Protein AF-A0A1S3V475-F1 (afdb_monomer_lite)

Structure (mmCIF, N/CA/C/O backbone):
data_AF-A0A1S3V475-F1
#
_entry.id   AF-A0A1S3V475-F1
#
loop_
_atom_site.group_PDB
_atom_site.id
_atom_site.type_symbol
_atom_site.label_atom_id
_atom_site.label_alt_id
_atom_site.label_comp_id
_atom_site.label_asym_id
_atom_site.label_entity_id
_atom_site.label_seq_id
_atom_site.pdbx_PDB_ins_code
_atom_site.Cartn_x
_atom_site.Cartn_y
_atom_site.Cartn_z
_atom_site.occupancy
_atom_site.B_iso_or_equiv
_atom_site.auth_seq_id
_atom_site.auth_comp_id
_atom_site.auth_asym_id
_atom_site.auth_atom_id
_atom_site.pdbx_PDB_model_num
ATOM 1 N N . MET A 1 1 ? -16.020 10.453 47.487 1.00 39.28 1 MET A N 1
ATOM 2 C CA . MET A 1 1 ? -17.370 10.215 46.931 1.00 39.28 1 MET A CA 1
ATOM 3 C C . MET A 1 1 ? -17.763 11.429 46.091 1.00 39.28 1 MET A C 1
ATOM 5 O O . MET A 1 1 ? -18.351 12.357 46.623 1.00 39.28 1 MET A O 1
ATOM 9 N N . ALA A 1 2 ? -17.352 11.484 44.820 1.00 39.91 2 ALA A N 1
ATOM 10 C CA . ALA A 1 2 ? -17.693 12.579 43.905 1.00 39.91 2 ALA A CA 1
ATOM 11 C C . ALA A 1 2 ? -18.747 12.071 42.911 1.00 39.91 2 ALA A C 1
ATOM 13 O O . ALA A 1 2 ? -18.540 11.057 42.245 1.00 39.91 2 ALA A O 1
ATOM 14 N N . GLY A 1 3 ? -19.910 12.722 42.911 1.00 39.78 3 GLY A N 1
ATOM 15 C CA . GLY A 1 3 ? -21.128 12.253 42.261 1.00 39.78 3 GLY A CA 1
ATOM 16 C C . GLY A 1 3 ? -21.031 12.167 40.738 1.00 39.78 3 GLY A C 1
ATOM 17 O O . GLY A 1 3 ? -20.650 13.122 40.064 1.00 39.78 3 GLY A O 1
ATOM 18 N N . LYS A 1 4 ? -21.465 11.022 40.202 1.00 43.44 4 LYS A N 1
ATOM 19 C CA . LYS A 1 4 ? -21.924 10.874 38.817 1.00 43.44 4 LYS A CA 1
ATOM 20 C C . LYS A 1 4 ? -23.085 11.849 38.586 1.00 43.44 4 LYS A C 1
ATOM 22 O O . LYS A 1 4 ? -24.165 11.637 39.129 1.00 43.44 4 LYS A O 1
ATOM 27 N N . LYS A 1 5 ? -22.895 12.878 37.759 1.00 39.03 5 LYS A N 1
ATOM 28 C CA . LYS A 1 5 ? -24.015 13.547 37.084 1.00 39.03 5 LYS A CA 1
ATOM 29 C C . LYS A 1 5 ? -24.276 12.799 35.780 1.00 39.03 5 LYS A C 1
ATOM 31 O O . LYS A 1 5 ? -23.482 12.886 34.848 1.00 39.03 5 LYS A O 1
ATOM 36 N N . ALA A 1 6 ? -25.352 12.019 35.757 1.00 43.69 6 ALA A N 1
ATOM 37 C CA . ALA A 1 6 ? -25.946 11.533 34.524 1.00 43.69 6 ALA A CA 1
ATOM 38 C C . ALA A 1 6 ? -26.507 12.754 33.786 1.00 43.69 6 ALA A C 1
ATOM 40 O O . ALA A 1 6 ? -27.323 13.493 34.333 1.00 43.69 6 ALA A O 1
ATOM 41 N N . SER A 1 7 ? -26.001 13.026 32.587 1.00 38.75 7 SER A N 1
ATOM 42 C CA . SER A 1 7 ? -26.608 14.003 31.694 1.00 38.75 7 SER A CA 1
ATOM 43 C C . SER A 1 7 ? -27.851 13.353 31.095 1.00 38.75 7 SER A C 1
ATOM 45 O O . SER A 1 7 ? -27.729 12.530 30.185 1.00 38.75 7 SER A O 1
ATOM 47 N N . ASP A 1 8 ? -29.022 13.683 31.633 1.00 41.03 8 ASP A N 1
ATOM 48 C CA . ASP A 1 8 ? -30.303 13.307 31.045 1.00 41.03 8 ASP A CA 1
ATOM 49 C C . ASP A 1 8 ? -30.421 13.962 29.663 1.00 41.03 8 ASP A C 1
ATOM 51 O O . ASP A 1 8 ? -30.703 15.152 29.518 1.00 41.03 8 ASP A O 1
ATOM 55 N N . GLY A 1 9 ? -30.113 13.178 28.629 1.00 44.00 9 GLY A N 1
ATOM 56 C CA . GLY A 1 9 ? -30.283 13.567 27.239 1.00 44.00 9 GLY A CA 1
ATOM 57 C C . GLY A 1 9 ? -31.769 13.665 26.919 1.00 44.00 9 GLY A C 1
ATOM 58 O O . GLY A 1 9 ? -32.484 12.663 26.939 1.00 44.00 9 GLY A O 1
ATOM 59 N N . VAL A 1 10 ? -32.218 14.884 26.630 1.00 44.75 10 VAL A N 1
ATOM 60 C CA . VAL A 1 10 ? -33.555 15.203 26.125 1.00 44.75 10 VAL A CA 1
ATOM 61 C C . VAL A 1 10 ? -33.899 14.265 24.962 1.00 44.75 10 VAL A C 1
ATOM 63 O O . VAL A 1 10 ? -33.175 14.208 23.966 1.00 44.75 10 VAL A O 1
ATOM 66 N N . LYS A 1 11 ? -35.001 13.513 25.086 1.00 52.66 11 LYS A N 1
ATOM 67 C CA . LYS A 1 11 ? -35.530 12.675 24.002 1.00 52.66 11 LYS A CA 1
ATOM 68 C C . LYS A 1 11 ? -36.041 13.590 22.891 1.00 52.66 11 LYS A C 1
ATOM 70 O O . LYS A 1 11 ? -37.050 14.263 23.065 1.00 52.66 11 LYS A O 1
ATOM 75 N N . GLN A 1 12 ? -35.321 13.627 21.773 1.00 58.44 12 GLN A N 1
ATOM 76 C CA . GLN A 1 12 ? -35.743 14.338 20.571 1.00 58.44 12 GLN A CA 1
ATOM 77 C C . GLN A 1 12 ? -36.958 13.633 19.962 1.00 58.44 12 GLN A C 1
ATOM 79 O O . GLN A 1 12 ? -36.905 12.450 19.634 1.00 58.44 12 GLN A O 1
ATOM 84 N N . GLU A 1 13 ? -38.048 14.374 19.831 1.00 63.44 13 GLU A N 1
ATOM 85 C CA . GLU A 1 13 ? -39.263 13.974 19.128 1.00 63.44 13 GLU A CA 1
ATOM 86 C C . GLU A 1 13 ? -38.927 13.820 17.635 1.00 63.44 13 GLU A C 1
ATOM 88 O O . GLU A 1 13 ? -38.325 14.720 17.041 1.00 63.44 13 GLU A O 1
ATOM 93 N N . ASP A 1 14 ? -39.257 12.681 17.019 1.00 68.38 14 ASP A N 1
ATOM 94 C CA . ASP A 1 14 ? -38.967 12.448 15.601 1.00 68.38 14 ASP A CA 1
ATOM 95 C C . ASP A 1 14 ? -39.692 13.493 14.733 1.00 68.38 14 ASP A C 1
ATOM 97 O O . ASP A 1 14 ? -40.918 13.511 14.623 1.00 68.38 14 ASP A O 1
ATOM 101 N N . GLY A 1 15 ? -38.920 14.395 14.119 1.00 74.94 15 GLY A N 1
ATOM 102 C CA . GLY A 1 15 ? -39.454 15.520 13.354 1.00 74.94 15 GLY A CA 1
ATOM 103 C C . GLY A 1 15 ? -40.385 15.078 12.219 1.00 74.94 15 GLY A C 1
ATOM 104 O O . GLY A 1 15 ? -40.020 14.241 11.390 1.00 74.94 15 GLY A O 1
ATOM 105 N N . LYS A 1 16 ? -41.564 15.713 12.143 1.00 80.44 16 LYS A N 1
ATOM 106 C CA . LYS A 1 16 ? -42.697 15.444 11.228 1.00 80.44 16 LYS A CA 1
ATOM 107 C C . LYS A 1 16 ? -42.335 15.230 9.744 1.00 80.44 16 LYS A C 1
ATOM 109 O O . LYS A 1 16 ? -43.101 14.596 9.028 1.00 80.44 16 LYS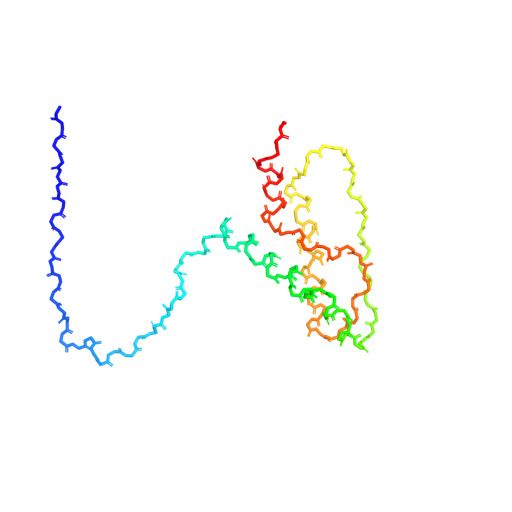 A O 1
ATOM 114 N N . TYR A 1 17 ? -41.177 15.705 9.280 1.00 82.25 17 TYR A N 1
ATOM 115 C CA . TYR A 1 17 ? -40.746 15.656 7.873 1.00 82.25 17 TYR A CA 1
ATOM 116 C C . TYR A 1 17 ? -39.555 14.720 7.591 1.00 82.25 17 TYR A C 1
ATOM 118 O O . TYR A 1 17 ? -39.112 14.621 6.450 1.00 82.25 17 TYR A O 1
ATOM 126 N N . LYS A 1 18 ? -39.042 13.992 8.595 1.00 80.25 18 LYS A N 1
ATOM 127 C CA . LYS A 1 18 ? -37.856 13.116 8.470 1.00 80.25 18 LYS A CA 1
ATOM 128 C C . LYS A 1 18 ? -38.008 12.013 7.412 1.00 80.25 18 LYS A C 1
ATOM 130 O O . LYS A 1 18 ? -37.015 11.583 6.842 1.00 80.25 18 LYS A O 1
ATOM 135 N N . HIS A 1 19 ? -39.240 11.584 7.131 1.00 78.75 19 HIS A N 1
ATOM 136 C CA . HIS A 1 19 ? -39.554 10.562 6.126 1.00 78.75 19 HIS A CA 1
ATOM 137 C C . HIS A 1 19 ? -39.568 11.090 4.680 1.00 78.75 19 HIS A C 1
ATOM 139 O O . HIS A 1 19 ? -39.578 10.290 3.752 1.00 78.75 19 HIS A O 1
ATOM 145 N N . ILE A 1 20 ? -39.578 12.415 4.491 1.00 86.81 20 ILE A N 1
ATOM 146 C CA . ILE A 1 20 ? -39.578 13.067 3.170 1.00 86.81 20 ILE A CA 1
ATOM 147 C C . ILE A 1 20 ? -38.138 13.322 2.693 1.00 86.81 20 ILE A C 1
ATOM 149 O O . ILE A 1 20 ? -37.885 13.448 1.499 1.00 86.81 20 ILE A O 1
ATOM 153 N N . ALA A 1 21 ? -37.178 13.387 3.619 1.00 85.06 21 ALA A N 1
ATOM 154 C CA . ALA A 1 21 ? -35.779 13.625 3.299 1.00 85.06 21 ALA A CA 1
ATOM 155 C C . ALA A 1 21 ? -35.088 12.334 2.830 1.00 85.06 21 ALA A C 1
ATOM 157 O O . ALA A 1 21 ? -34.885 11.407 3.619 1.00 85.06 21 ALA A O 1
ATOM 158 N N . ASP A 1 22 ? -34.678 12.296 1.560 1.00 87.69 22 ASP A N 1
ATOM 159 C CA . ASP A 1 22 ? -33.866 11.206 1.012 1.00 87.69 22 ASP A CA 1
ATOM 160 C C . ASP A 1 22 ? -32.389 11.397 1.385 1.00 87.69 22 ASP A C 1
ATOM 162 O O . ASP A 1 22 ? -31.591 11.998 0.663 1.00 87.69 22 ASP A O 1
ATOM 166 N N . LEU A 1 23 ? -32.046 10.966 2.600 1.00 89.69 23 LEU A N 1
ATOM 167 C CA . LEU A 1 23 ? -30.687 11.050 3.124 1.00 89.69 23 LEU A CA 1
ATOM 168 C C . LEU A 1 23 ? -29.851 9.839 2.692 1.00 89.69 23 LEU A C 1
ATOM 170 O O . LEU A 1 23 ? -30.346 8.708 2.726 1.00 89.69 23 LEU A O 1
ATOM 174 N N . PRO A 1 24 ? -28.553 10.035 2.395 1.00 91.69 24 PRO A N 1
ATOM 175 C CA . PRO A 1 24 ? -27.660 8.934 2.071 1.00 91.69 24 PRO A CA 1
ATOM 176 C C . PRO A 1 24 ? -27.534 7.979 3.264 1.00 91.69 24 PRO A C 1
ATOM 178 O O . PRO A 1 24 ? -27.178 8.378 4.374 1.00 91.69 24 PRO A O 1
ATOM 181 N N . LYS A 1 25 ? -27.805 6.695 3.022 1.00 89.88 25 LYS A N 1
ATOM 182 C CA . LYS A 1 25 ? -27.639 5.611 3.996 1.00 89.88 25 LYS A CA 1
ATOM 183 C C . LYS A 1 25 ? -26.454 4.761 3.571 1.00 89.88 25 LYS A C 1
ATOM 185 O O . LYS A 1 25 ? -26.409 4.285 2.441 1.00 89.88 25 LYS A O 1
ATOM 190 N N . SER A 1 26 ? -25.502 4.561 4.473 1.00 94.06 26 SER A N 1
ATOM 191 C CA . SER A 1 26 ? -24.338 3.719 4.218 1.00 94.06 26 SER A CA 1
ATOM 192 C C . SER A 1 26 ? -23.993 2.908 5.455 1.00 94.06 26 SER A C 1
ATOM 194 O O . SER A 1 26 ? -24.077 3.402 6.577 1.00 94.06 26 SER A O 1
ATOM 196 N N . THR A 1 27 ? -23.589 1.660 5.237 1.00 92.88 27 THR A N 1
ATOM 197 C CA . THR A 1 27 ? -22.967 0.813 6.262 1.00 92.88 27 THR A CA 1
ATOM 198 C C . THR A 1 27 ? -21.493 1.165 6.472 1.00 92.88 27 THR A C 1
ATOM 200 O O . THR A 1 27 ? -20.867 0.654 7.398 1.00 92.88 27 THR A O 1
ATOM 203 N N . PHE A 1 28 ? -20.932 2.042 5.630 1.00 91.12 28 PHE A N 1
ATOM 204 C CA . PHE A 1 28 ? -19.564 2.517 5.757 1.00 91.12 28 PHE A CA 1
ATOM 205 C C . PHE A 1 28 ? -19.389 3.302 7.058 1.00 91.12 28 PHE A C 1
ATOM 207 O O . PHE A 1 28 ? -20.083 4.288 7.316 1.00 91.12 28 PHE A O 1
ATOM 214 N N . ALA A 1 29 ? -18.438 2.862 7.878 1.00 89.81 29 ALA A N 1
ATOM 215 C CA . ALA A 1 29 ? -18.138 3.518 9.137 1.00 89.81 29 ALA A CA 1
ATOM 216 C C . ALA A 1 29 ? -17.599 4.935 8.898 1.00 89.81 29 ALA A C 1
ATOM 218 O O . ALA A 1 29 ? -16.739 5.157 8.050 1.00 89.81 29 ALA A O 1
ATOM 219 N N . MET A 1 30 ? -18.038 5.899 9.712 1.00 90.31 30 MET A N 1
ATOM 220 C CA . MET A 1 30 ? -17.511 7.269 9.639 1.00 90.31 30 MET A CA 1
ATOM 221 C C . MET A 1 30 ? -16.016 7.358 9.990 1.00 90.31 30 MET A C 1
ATOM 223 O O . MET A 1 30 ? -15.336 8.283 9.556 1.00 90.31 30 MET A O 1
ATOM 227 N N . ARG A 1 31 ? -15.499 6.422 10.799 1.00 90.50 31 ARG A N 1
ATOM 228 C CA . ARG A 1 31 ? -14.073 6.323 11.144 1.00 90.50 31 ARG A CA 1
ATOM 229 C C . ARG A 1 31 ? -13.447 5.139 10.423 1.00 90.50 31 ARG A C 1
ATOM 231 O O . ARG A 1 31 ? -14.013 4.053 10.420 1.00 90.50 31 ARG A O 1
ATOM 238 N N . ALA A 1 32 ? -12.244 5.345 9.893 1.00 86.25 32 ALA A N 1
ATOM 239 C CA . ALA A 1 32 ? -11.550 4.348 9.081 1.00 86.25 32 ALA A CA 1
ATOM 240 C C . ALA A 1 32 ? -11.066 3.115 9.866 1.00 86.25 32 ALA A C 1
ATOM 242 O O . ALA A 1 32 ? -10.933 2.049 9.279 1.00 86.25 32 ALA A O 1
ATOM 243 N N . ASN A 1 33 ? -10.776 3.246 11.169 1.00 88.75 33 ASN A N 1
ATOM 244 C CA . ASN A 1 33 ? -10.216 2.168 12.001 1.00 88.75 33 ASN A CA 1
ATOM 245 C C . ASN A 1 33 ? -9.005 1.462 11.347 1.00 88.75 33 ASN A C 1
ATOM 247 O O . ASN A 1 33 ? -8.884 0.236 11.380 1.00 88.75 33 ASN A O 1
ATOM 251 N N . SER A 1 34 ? -8.094 2.245 10.751 1.00 87.12 34 SER A N 1
ATOM 252 C CA . SER A 1 34 ? -7.013 1.752 9.883 1.00 87.12 34 SER A CA 1
ATOM 253 C C . SER A 1 34 ? -6.097 0.717 10.538 1.00 87.12 34 SER A C 1
ATOM 255 O O . SER A 1 34 ? -5.591 -0.161 9.848 1.00 87.12 34 SER A O 1
ATOM 257 N N . SER A 1 35 ? -5.896 0.773 11.858 1.00 89.31 35 SER A N 1
ATOM 258 C CA . SER A 1 35 ? -5.073 -0.208 12.579 1.00 89.31 35 SER A CA 1
ATOM 259 C C . SER A 1 35 ? -5.625 -1.637 12.500 1.00 89.31 35 SER A C 1
ATOM 261 O O . SER A 1 35 ? -4.844 -2.579 12.545 1.00 89.31 35 SER A O 1
ATOM 263 N N . LEU A 1 36 ? -6.948 -1.797 12.368 1.00 88.56 36 LEU A N 1
ATOM 264 C CA . LEU A 1 36 ? -7.614 -3.096 12.210 1.00 88.56 36 LEU A CA 1
ATOM 265 C C . LEU A 1 36 ? -7.843 -3.434 10.732 1.00 88.56 36 LEU A C 1
ATOM 267 O O . LEU A 1 36 ? -7.580 -4.552 10.304 1.00 88.56 36 LEU A O 1
ATOM 271 N N . MET A 1 37 ? -8.283 -2.449 9.943 1.00 89.38 37 MET A N 1
ATOM 272 C CA . MET A 1 37 ? -8.647 -2.657 8.538 1.00 89.38 37 MET A CA 1
ATOM 273 C C . MET A 1 37 ? -7.438 -2.889 7.623 1.00 89.38 37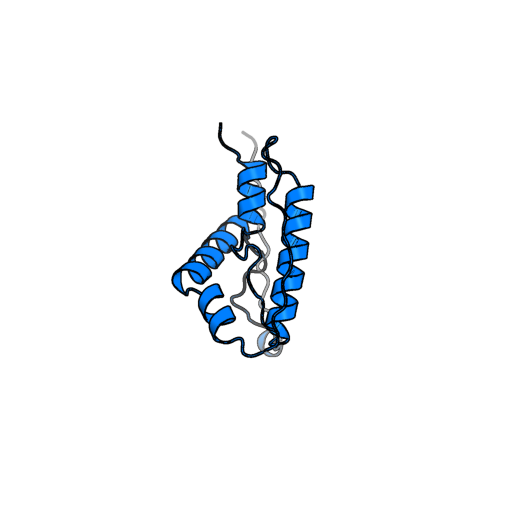 MET A C 1
ATOM 275 O O . MET A 1 37 ? -7.519 -3.693 6.698 1.00 89.38 37 MET A O 1
ATOM 279 N N . GLU A 1 38 ? -6.306 -2.204 7.838 1.00 90.94 38 GLU A N 1
ATOM 280 C CA . GLU A 1 38 ? -5.143 -2.358 6.948 1.00 90.94 38 GLU A CA 1
ATOM 281 C C . GLU A 1 38 ? -4.591 -3.799 6.938 1.00 90.94 38 GLU A C 1
ATOM 283 O O . GLU A 1 38 ? -4.341 -4.304 5.837 1.00 90.94 38 GLU A O 1
ATOM 288 N N . PRO A 1 39 ? -4.408 -4.489 8.085 1.00 90.62 39 PRO A N 1
ATOM 289 C CA . PRO A 1 39 ? -4.015 -5.901 8.101 1.00 90.62 39 PRO A CA 1
ATOM 290 C C . PRO A 1 39 ? -4.995 -6.830 7.373 1.00 90.62 39 PRO A C 1
ATOM 292 O O . PRO A 1 39 ? -4.567 -7.706 6.623 1.00 90.62 39 PRO A O 1
ATOM 295 N N . GLU A 1 40 ? -6.304 -6.624 7.536 1.00 92.38 40 GLU A N 1
ATOM 296 C CA . GLU A 1 40 ? -7.322 -7.431 6.850 1.00 92.38 40 GLU A CA 1
ATOM 297 C C . GLU A 1 40 ? -7.253 -7.256 5.329 1.00 92.38 40 GLU A C 1
ATOM 299 O O . GLU A 1 40 ? -7.256 -8.237 4.586 1.00 92.38 40 GLU A O 1
ATOM 304 N N . ILE A 1 41 ? -7.105 -6.016 4.854 1.00 90.56 41 ILE A N 1
ATOM 305 C CA . ILE A 1 41 ? -6.963 -5.717 3.423 1.00 90.56 41 ILE A CA 1
ATOM 306 C C . ILE A 1 41 ? -5.711 -6.387 2.838 1.00 90.56 41 ILE A C 1
ATOM 308 O O . ILE A 1 41 ? -5.770 -6.940 1.738 1.00 90.56 41 ILE A O 1
ATOM 312 N N . GLN A 1 42 ? -4.587 -6.374 3.562 1.00 88.19 42 GLN A N 1
ATOM 313 C CA . GLN A 1 42 ? -3.359 -7.059 3.136 1.00 88.19 42 GLN A CA 1
ATOM 314 C C . GLN A 1 42 ? -3.575 -8.561 2.991 1.00 88.19 42 GLN A C 1
ATOM 316 O O . GLN A 1 42 ? -3.203 -9.134 1.966 1.00 88.19 42 GLN A O 1
ATOM 321 N N . LYS A 1 43 ? -4.238 -9.176 3.975 1.00 91.94 43 LYS A N 1
ATOM 322 C CA . LYS A 1 43 ? -4.571 -10.599 3.943 1.00 91.94 43 LYS A CA 1
ATOM 323 C C . LYS A 1 43 ? -5.436 -10.936 2.730 1.00 91.94 43 LYS A C 1
ATOM 325 O O . LYS A 1 43 ? -5.125 -11.869 1.999 1.00 91.94 43 LYS A O 1
ATOM 330 N N . ILE A 1 44 ? -6.454 -10.120 2.451 1.00 94.12 44 ILE A N 1
ATOM 331 C CA . ILE A 1 44 ? -7.303 -10.269 1.263 1.00 94.12 44 ILE A CA 1
ATOM 332 C C . ILE A 1 44 ? -6.462 -10.191 -0.018 1.00 94.12 44 ILE A C 1
ATOM 334 O O . ILE A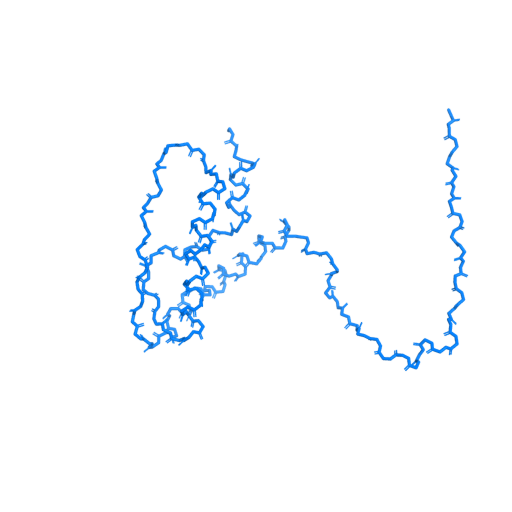 1 44 ? -6.665 -10.991 -0.930 1.00 94.12 44 ILE A O 1
ATOM 338 N N . TRP A 1 45 ? -5.521 -9.249 -0.123 1.00 90.31 45 TRP A N 1
ATOM 339 C CA . TRP A 1 45 ? -4.669 -9.123 -1.311 1.00 90.31 45 TRP A CA 1
ATOM 340 C C . TRP A 1 45 ? -3.734 -10.316 -1.508 1.00 90.31 45 TRP A C 1
ATOM 342 O O . TRP A 1 45 ? -3.528 -10.738 -2.652 1.00 90.31 45 TRP A O 1
ATOM 352 N N . GLU A 1 46 ? -3.192 -10.852 -0.417 1.00 89.00 46 GLU A N 1
ATOM 353 C CA . GLU A 1 46 ? -2.333 -12.033 -0.423 1.00 89.00 46 GLU A CA 1
ATOM 354 C C . GLU A 1 46 ? -3.122 -13.297 -0.777 1.00 89.00 46 GLU A C 1
ATOM 356 O O . GLU A 1 46 ? -2.773 -13.982 -1.737 1.00 89.00 46 GLU A O 1
ATOM 361 N N . GLU A 1 47 ? -4.239 -13.564 -0.101 1.00 94.00 47 GLU A N 1
ATOM 362 C CA . GLU A 1 47 ? -5.116 -14.711 -0.380 1.00 94.00 47 GLU A CA 1
ATOM 363 C C . GLU A 1 47 ? -5.608 -14.704 -1.833 1.00 94.00 47 GLU A C 1
ATOM 365 O O . GLU A 1 47 ? -5.612 -15.731 -2.511 1.00 94.00 47 GLU A O 1
ATOM 370 N N . ASN A 1 48 ? -5.958 -13.527 -2.359 1.00 93.12 48 ASN A N 1
ATOM 371 C CA . ASN A 1 48 ? -6.425 -13.392 -3.736 1.00 93.12 48 ASN A CA 1
ATOM 372 C C . ASN A 1 48 ? -5.300 -13.305 -4.772 1.00 93.12 48 ASN A C 1
ATOM 374 O O . ASN A 1 48 ? -5.610 -13.230 -5.968 1.00 93.12 48 ASN A O 1
ATOM 378 N N . GLN A 1 49 ? -4.031 -13.297 -4.345 1.00 90.94 49 GLN A N 1
ATOM 379 C CA . GLN A 1 49 ? -2.854 -13.149 -5.205 1.00 90.94 49 GLN A CA 1
ATOM 380 C C . GLN A 1 49 ? -3.004 -11.963 -6.176 1.00 90.94 49 GLN A C 1
ATOM 382 O O . GLN A 1 49 ? -2.681 -12.059 -7.363 1.00 90.94 49 GLN A O 1
ATOM 387 N N . VAL A 1 50 ? -3.541 -10.839 -5.680 1.00 87.94 50 VAL A N 1
ATOM 388 C CA . VAL A 1 50 ? -3.963 -9.689 -6.506 1.00 87.94 50 VAL A CA 1
ATOM 389 C C . VAL A 1 50 ? -2.814 -9.188 -7.369 1.00 87.94 50 VAL A C 1
ATOM 391 O O . VAL A 1 50 ? -2.994 -8.945 -8.559 1.00 87.94 50 VAL A O 1
ATOM 394 N N . PHE A 1 51 ? -1.616 -9.094 -6.792 1.00 80.88 51 PHE A N 1
ATOM 395 C CA . PHE A 1 51 ? -0.437 -8.636 -7.513 1.00 80.88 51 PHE A CA 1
ATOM 396 C C . PHE A 1 51 ? -0.102 -9.526 -8.717 1.00 80.88 51 PHE A C 1
ATOM 398 O O . PHE A 1 51 ? 0.104 -9.020 -9.818 1.00 80.88 51 PHE A O 1
ATOM 405 N N . LYS A 1 52 ? -0.111 -10.850 -8.529 1.00 83.62 52 LYS A N 1
ATOM 406 C CA . LYS A 1 52 ? 0.158 -11.814 -9.601 1.00 83.62 52 LYS A CA 1
ATOM 407 C C . LYS A 1 52 ? -0.851 -11.656 -10.740 1.00 83.62 52 LYS A C 1
ATOM 409 O O . LYS A 1 52 ? -0.448 -11.489 -11.884 1.00 83.62 52 LYS A O 1
ATOM 414 N N . LYS A 1 53 ? -2.143 -11.587 -10.407 1.00 86.12 53 LYS A N 1
ATOM 415 C CA . LYS A 1 53 ? -3.227 -11.391 -11.385 1.00 86.12 53 LYS A CA 1
ATOM 416 C C . LYS A 1 53 ? -3.092 -10.078 -12.157 1.00 86.12 53 LYS A C 1
ATOM 418 O O . LYS A 1 53 ? -3.356 -10.033 -13.353 1.00 86.12 53 LYS A O 1
ATOM 423 N N . VAL A 1 54 ? -2.690 -9.004 -11.479 1.00 83.56 54 VAL A N 1
ATOM 424 C CA . VAL A 1 54 ? -2.477 -7.689 -12.098 1.00 83.56 54 VAL A CA 1
ATOM 425 C C . VAL A 1 54 ? -1.316 -7.720 -13.091 1.00 83.56 54 VAL A C 1
ATOM 427 O O . VAL A 1 54 ? -1.440 -7.146 -14.168 1.00 83.56 54 VAL A O 1
ATOM 430 N N . VAL A 1 55 ? -0.212 -8.388 -12.749 1.00 77.75 55 VAL A N 1
ATOM 431 C CA . VAL A 1 55 ? 0.941 -8.541 -13.649 1.00 77.75 55 VAL A CA 1
ATOM 432 C C . VAL A 1 55 ? 0.595 -9.436 -14.840 1.00 77.75 55 VAL A C 1
ATOM 434 O O . VAL A 1 55 ? 0.913 -9.077 -15.965 1.00 77.75 55 VAL A O 1
ATOM 437 N N . GLU A 1 56 ? -0.097 -10.555 -14.617 1.00 81.62 56 GLU A N 1
ATOM 438 C CA . GLU A 1 56 ? -0.505 -11.489 -15.681 1.00 81.62 56 GLU A CA 1
ATOM 439 C C . GLU A 1 56 ? -1.504 -10.876 -16.667 1.00 81.62 56 GLU A C 1
ATOM 441 O O . GLU A 1 56 ? -1.458 -11.174 -17.855 1.00 81.62 56 GLU A O 1
ATOM 446 N N . LYS A 1 57 ? -2.398 -9.999 -16.196 1.00 82.12 57 LYS A N 1
ATOM 447 C CA . LYS A 1 57 ? -3.355 -9.281 -17.052 1.00 82.12 57 LYS A CA 1
ATOM 448 C C . LYS A 1 57 ? -2.689 -8.189 -17.899 1.00 82.12 57 LYS A C 1
ATOM 450 O O . LYS A 1 57 ? -3.335 -7.580 -18.753 1.00 82.12 57 LYS A O 1
ATOM 455 N N . ASN A 1 58 ? -1.432 -7.870 -17.618 1.00 73.94 58 ASN A N 1
ATOM 456 C CA . ASN A 1 58 ? -0.784 -6.718 -18.195 1.00 73.94 58 ASN A CA 1
ATOM 457 C C . ASN A 1 58 ? -0.146 -7.047 -19.546 1.00 73.94 58 ASN A C 1
ATOM 459 O O . ASN A 1 58 ? 0.900 -7.685 -19.612 1.00 73.94 58 ASN A O 1
ATOM 463 N N . ASN A 1 59 ? -0.773 -6.558 -20.614 1.00 71.00 59 ASN A N 1
ATOM 464 C CA . ASN A 1 59 ? -0.322 -6.763 -21.991 1.00 71.00 59 ASN A CA 1
ATOM 465 C C . ASN A 1 59 ? 0.359 -5.512 -22.579 1.00 71.00 59 ASN A C 1
ATOM 467 O O . ASN A 1 59 ? 0.641 -5.469 -23.776 1.00 71.00 59 ASN A O 1
ATOM 471 N N . GLY A 1 60 ? 0.555 -4.465 -21.770 1.00 70.50 60 GLY A N 1
ATOM 472 C CA . GLY A 1 60 ? 1.160 -3.207 -22.200 1.00 70.50 60 GLY A CA 1
ATOM 473 C C . GLY A 1 60 ? 2.688 -3.226 -22.189 1.00 70.50 60 GLY A C 1
ATOM 474 O O . GLY A 1 60 ? 3.326 -4.186 -21.764 1.00 70.50 60 GLY A O 1
ATOM 475 N N . ALA A 1 61 ? 3.290 -2.116 -22.624 1.00 75.75 61 ALA A N 1
ATOM 476 C CA . ALA A 1 61 ? 4.739 -1.934 -22.587 1.00 75.75 61 ALA A CA 1
ATOM 477 C C . ALA A 1 61 ? 5.283 -2.021 -21.153 1.00 75.75 61 ALA A C 1
ATOM 479 O O . ALA A 1 61 ? 4.652 -1.533 -20.220 1.00 75.75 61 ALA A O 1
ATOM 480 N N . ASN A 1 62 ? 6.470 -2.597 -20.980 1.00 80.00 62 ASN A N 1
ATOM 481 C CA . ASN A 1 62 ? 7.078 -2.740 -19.662 1.00 80.00 62 ASN A CA 1
ATOM 482 C C . ASN A 1 62 ? 7.600 -1.396 -19.130 1.00 80.00 62 ASN A C 1
ATOM 484 O O . ASN A 1 62 ? 8.378 -0.699 -19.774 1.00 80.00 62 ASN A O 1
ATOM 488 N N . PHE A 1 63 ? 7.212 -1.080 -17.905 1.00 82.31 63 PHE A N 1
ATOM 489 C CA . PHE A 1 63 ? 7.684 -0.006 -17.054 1.00 82.31 63 PHE A CA 1
ATOM 490 C C . PHE A 1 63 ? 8.467 -0.637 -15.907 1.00 82.31 63 PHE A C 1
ATOM 492 O O . PHE A 1 63 ? 7.958 -1.500 -15.187 1.00 82.31 63 PHE A O 1
ATOM 499 N N . ILE A 1 64 ? 9.715 -0.211 -15.753 1.00 83.69 64 ILE A N 1
ATOM 500 C CA . ILE A 1 64 ? 10.628 -0.711 -14.730 1.00 83.69 64 ILE A CA 1
ATOM 501 C C . ILE A 1 64 ? 10.992 0.473 -13.846 1.00 83.69 64 ILE A C 1
ATOM 503 O O . ILE A 1 64 ? 11.574 1.449 -14.316 1.00 83.69 64 ILE A O 1
ATOM 507 N N . LEU A 1 65 ? 10.643 0.381 -12.566 1.00 84.56 65 LEU A N 1
ATOM 508 C CA . LEU A 1 65 ? 11.055 1.3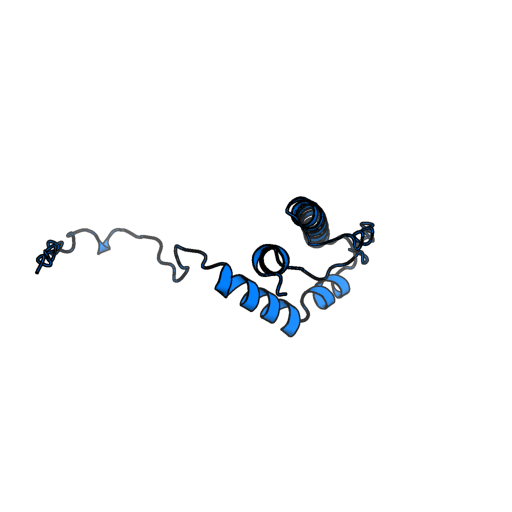46 -11.555 1.00 84.56 65 LEU A CA 1
ATOM 509 C C . LEU A 1 65 ? 12.146 0.707 -10.701 1.00 84.56 65 LEU A C 1
ATOM 511 O O . LEU A 1 65 ? 11.863 -0.201 -9.920 1.00 84.56 65 LEU A O 1
ATOM 515 N N . HIS A 1 66 ? 13.387 1.166 -10.874 1.00 83.88 66 HIS A N 1
ATOM 516 C CA . HIS A 1 66 ? 14.507 0.680 -10.074 1.00 83.88 66 HIS A CA 1
ATOM 517 C C . HIS A 1 66 ? 14.340 1.130 -8.618 1.00 83.88 66 HIS A C 1
ATOM 519 O O . HIS A 1 66 ? 14.071 2.301 -8.332 1.00 83.88 66 HIS A O 1
ATOM 525 N N . ASP A 1 67 ? 14.474 0.187 -7.694 1.00 81.31 67 ASP A N 1
ATOM 526 C CA . ASP A 1 67 ? 14.379 0.429 -6.263 1.00 81.31 67 ASP A CA 1
ATOM 527 C C . ASP A 1 67 ? 15.615 -0.157 -5.596 1.00 81.31 67 ASP A C 1
ATOM 529 O O . ASP A 1 67 ? 15.763 -1.376 -5.510 1.00 81.31 67 ASP A O 1
ATOM 533 N N . ASP A 1 68 ? 16.507 0.722 -5.151 1.00 78.75 68 ASP A N 1
ATOM 534 C CA . ASP A 1 68 ? 17.722 0.301 -4.468 1.00 78.75 68 ASP A CA 1
ATOM 535 C C . ASP A 1 68 ? 17.377 -0.336 -3.111 1.00 78.75 68 ASP A C 1
ATOM 537 O O . ASP A 1 68 ? 16.450 0.121 -2.418 1.00 78.75 68 ASP A O 1
ATOM 541 N N . PRO A 1 69 ? 18.095 -1.400 -2.704 1.00 78.19 69 PRO A N 1
ATOM 542 C CA . PRO A 1 69 ? 17.896 -1.995 -1.393 1.00 78.19 69 PRO A CA 1
ATOM 543 C C . PRO A 1 69 ? 18.178 -0.941 -0.310 1.00 78.19 69 PRO A C 1
ATOM 545 O O . PRO A 1 69 ? 19.163 -0.206 -0.414 1.00 78.19 69 PRO A O 1
ATOM 548 N N . PRO A 1 70 ? 17.332 -0.833 0.733 1.00 77.06 70 PRO A N 1
ATOM 549 C CA . PRO A 1 70 ? 17.610 0.084 1.827 1.00 77.06 70 PRO A CA 1
ATOM 550 C C . PRO A 1 70 ? 18.915 -0.326 2.516 1.00 77.06 70 PRO A C 1
ATOM 552 O O . PRO A 1 70 ? 19.172 -1.516 2.715 1.00 77.06 70 PRO A O 1
ATOM 555 N N . TYR A 1 71 ? 19.727 0.656 2.902 1.00 72.62 71 TYR A N 1
ATOM 556 C CA . TYR A 1 71 ? 20.901 0.397 3.728 1.00 72.62 71 TYR A CA 1
ATOM 557 C C . TYR A 1 71 ? 20.466 -0.216 5.063 1.00 72.62 71 TYR A C 1
ATOM 559 O O . TYR A 1 71 ? 19.546 0.282 5.709 1.00 72.62 71 TYR A O 1
ATOM 567 N N . ALA A 1 72 ? 21.141 -1.279 5.497 1.00 74.38 72 ALA A N 1
ATOM 568 C CA . ALA A 1 72 ? 20.805 -2.030 6.709 1.00 74.38 72 ALA A CA 1
ATOM 569 C C . ALA A 1 72 ? 21.257 -1.332 8.014 1.00 74.38 72 ALA A C 1
ATOM 571 O O . ALA A 1 72 ? 21.663 -1.992 8.967 1.00 74.38 72 ALA A O 1
ATOM 572 N N . ASN A 1 73 ? 21.214 0.003 8.061 1.00 73.12 73 ASN A N 1
ATOM 573 C CA . ASN A 1 73 ? 21.803 0.810 9.131 1.00 73.12 73 ASN A CA 1
ATOM 574 C C . ASN A 1 73 ? 20.739 1.362 10.089 1.00 73.12 73 ASN A C 1
ATOM 576 O O . ASN A 1 73 ? 20.594 2.575 10.238 1.00 73.12 73 ASN A O 1
ATOM 580 N N . GLY A 1 74 ? 20.017 0.459 10.750 1.00 79.06 74 GLY A N 1
ATOM 581 C CA . GLY A 1 74 ? 19.077 0.793 11.821 1.00 79.06 74 GLY A CA 1
ATOM 582 C C . GLY A 1 74 ? 17.608 0.701 11.426 1.00 79.06 74 GLY A C 1
ATOM 583 O O . GLY A 1 74 ? 17.247 0.161 10.377 1.00 79.06 74 GLY A O 1
ATOM 584 N N . ASP A 1 75 ? 16.762 1.199 12.324 1.00 84.88 75 ASP A N 1
ATOM 585 C CA . ASP A 1 75 ? 15.320 1.163 12.144 1.00 84.88 75 ASP A CA 1
ATOM 586 C C . ASP A 1 75 ? 14.893 2.030 10.965 1.00 84.88 75 ASP A C 1
ATOM 588 O O . ASP A 1 75 ? 15.545 3.005 10.571 1.00 84.88 75 ASP A O 1
ATOM 592 N N . LEU A 1 76 ? 13.750 1.673 10.386 1.00 84.88 76 LEU A N 1
ATOM 593 C CA . LEU A 1 76 ? 13.166 2.500 9.352 1.00 84.88 76 LEU A CA 1
ATOM 594 C C . LEU A 1 76 ? 12.857 3.888 9.959 1.00 84.88 76 LEU A C 1
ATOM 596 O O . LEU A 1 76 ? 12.777 4.082 11.170 1.00 84.88 76 LEU A O 1
ATOM 600 N N . HIS A 1 77 ? 12.594 4.869 9.105 1.00 86.44 77 HIS A N 1
ATOM 601 C CA . HIS A 1 77 ? 12.020 6.141 9.550 1.00 86.44 77 HIS A CA 1
ATOM 602 C C . HIS A 1 77 ? 11.027 6.649 8.504 1.00 86.44 77 HIS A C 1
ATOM 604 O O . HIS A 1 77 ? 10.818 6.029 7.457 1.00 86.44 77 HIS A O 1
ATOM 610 N N . THR A 1 78 ? 10.412 7.799 8.758 1.00 89.19 78 THR A N 1
ATOM 611 C CA . THR A 1 78 ? 9.434 8.424 7.852 1.00 89.19 78 THR A CA 1
ATOM 612 C C . THR A 1 78 ? 9.971 8.660 6.438 1.00 89.19 78 THR A C 1
ATOM 614 O O . THR A 1 78 ? 9.213 8.574 5.478 1.00 89.19 78 THR A O 1
ATOM 617 N N . GLY A 1 79 ? 11.279 8.880 6.281 1.00 88.75 79 GLY A N 1
ATOM 618 C CA . GLY A 1 79 ? 11.932 9.010 4.974 1.00 88.75 79 GLY A CA 1
ATOM 619 C C . GLY A 1 79 ? 11.894 7.714 4.159 1.00 88.75 79 GLY A C 1
ATOM 620 O O . GLY A 1 79 ? 11.583 7.747 2.968 1.00 88.75 79 GLY A O 1
ATOM 621 N N . HIS A 1 80 ? 12.097 6.564 4.808 1.00 87.00 80 HIS A N 1
ATOM 622 C CA . HIS A 1 80 ?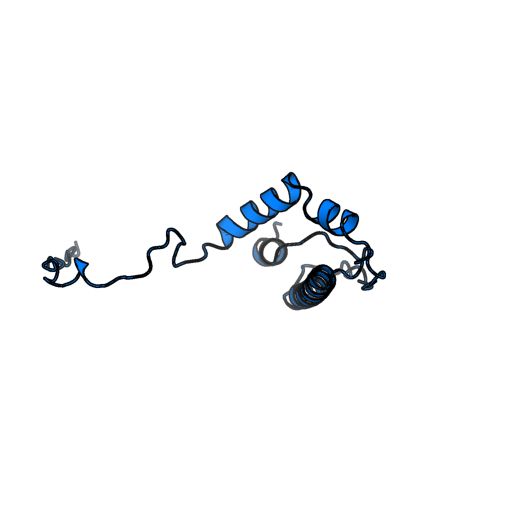 11.899 5.259 4.173 1.00 87.00 80 HIS A CA 1
ATOM 623 C C . HIS A 1 80 ? 10.439 5.068 3.751 1.00 87.00 80 HIS A C 1
ATOM 625 O O . HIS A 1 80 ? 10.174 4.653 2.622 1.00 87.00 80 HIS A O 1
ATOM 631 N N . ALA A 1 81 ? 9.493 5.419 4.628 1.00 87.38 81 ALA A N 1
ATOM 632 C CA . ALA A 1 81 ? 8.068 5.319 4.323 1.00 87.38 81 ALA A CA 1
ATOM 633 C C . ALA A 1 81 ? 7.685 6.193 3.119 1.00 87.38 81 ALA A C 1
ATOM 635 O O . ALA A 1 81 ? 7.043 5.707 2.191 1.00 87.38 81 ALA A O 1
ATOM 636 N N . LEU A 1 82 ? 8.138 7.449 3.084 1.00 91.88 82 LEU A N 1
ATOM 637 C CA . LEU A 1 82 ? 7.894 8.363 1.970 1.00 91.88 82 LEU A CA 1
ATOM 638 C C . LEU A 1 82 ? 8.434 7.805 0.648 1.00 91.88 82 LEU A C 1
ATOM 640 O O . LEU A 1 82 ? 7.708 7.776 -0.345 1.00 91.88 82 LEU A O 1
ATOM 644 N N . ASN A 1 83 ? 9.678 7.313 0.636 1.00 88.75 83 ASN A N 1
ATOM 645 C CA . ASN A 1 83 ? 10.285 6.738 -0.564 1.00 88.75 83 ASN A CA 1
ATOM 646 C C . ASN A 1 83 ? 9.455 5.571 -1.121 1.00 88.75 83 ASN A C 1
ATOM 648 O O . ASN A 1 83 ? 9.170 5.529 -2.319 1.00 88.75 83 ASN A O 1
ATOM 652 N N . LYS A 1 84 ? 9.023 4.652 -0.249 1.00 88.19 84 LYS A N 1
ATOM 653 C CA . LYS A 1 84 ? 8.232 3.487 -0.660 1.00 88.19 84 LYS A CA 1
ATOM 654 C C . LYS A 1 84 ? 6.813 3.863 -1.089 1.00 88.19 84 LYS A C 1
ATOM 656 O O . LYS A 1 84 ? 6.345 3.336 -2.093 1.00 88.19 84 LYS A O 1
ATOM 661 N N . ILE A 1 85 ? 6.159 4.814 -0.416 1.00 90.31 85 ILE A N 1
ATOM 662 C CA . ILE A 1 85 ? 4.817 5.292 -0.796 1.00 90.31 85 ILE A CA 1
ATOM 663 C C . ILE A 1 85 ? 4.832 5.940 -2.188 1.00 90.31 85 ILE A C 1
ATOM 665 O O . ILE A 1 85 ? 3.943 5.673 -2.999 1.00 90.31 85 ILE A O 1
ATOM 669 N N . LEU A 1 86 ? 5.839 6.761 -2.500 1.00 91.44 86 LEU A N 1
ATOM 670 C CA . LEU A 1 86 ? 5.954 7.407 -3.814 1.00 91.44 86 LEU A CA 1
ATOM 671 C C . LEU A 1 86 ? 6.176 6.388 -4.939 1.00 91.44 86 LEU A C 1
ATOM 673 O O . LEU A 1 86 ? 5.531 6.463 -5.991 1.00 91.44 86 LEU A O 1
ATOM 677 N N . LYS A 1 87 ? 7.049 5.404 -4.699 1.00 89.31 87 LYS A N 1
ATOM 678 C CA . LYS A 1 87 ? 7.299 4.303 -5.638 1.00 89.31 87 LYS A CA 1
ATOM 679 C C . LYS A 1 87 ? 6.039 3.459 -5.861 1.00 89.31 87 LYS A C 1
ATOM 681 O O . LYS A 1 87 ? 5.675 3.206 -7.008 1.00 89.31 87 LYS A O 1
ATOM 686 N N . ASP A 1 88 ? 5.321 3.102 -4.796 1.00 90.06 88 ASP A N 1
ATOM 687 C CA . ASP A 1 88 ? 4.072 2.330 -4.883 1.00 90.06 88 ASP A CA 1
ATOM 688 C C . ASP A 1 88 ? 2.961 3.100 -5.617 1.00 90.06 88 ASP A C 1
ATOM 690 O O . ASP A 1 88 ? 2.307 2.552 -6.503 1.00 90.06 88 ASP A O 1
ATOM 694 N N . THR A 1 89 ? 2.796 4.397 -5.335 1.00 91.69 89 THR A N 1
ATOM 695 C CA . THR A 1 89 ? 1.804 5.252 -6.015 1.00 91.69 89 THR A CA 1
ATOM 696 C C . THR A 1 89 ? 2.074 5.317 -7.518 1.00 91.69 89 THR A C 1
ATOM 698 O O . THR A 1 89 ? 1.158 5.145 -8.324 1.00 91.69 89 THR A O 1
ATOM 701 N N . THR A 1 90 ? 3.341 5.497 -7.904 1.00 90.31 90 THR A N 1
ATOM 702 C CA . THR A 1 90 ? 3.754 5.518 -9.314 1.00 90.31 90 THR A CA 1
ATOM 703 C C . THR A 1 90 ? 3.468 4.177 -9.990 1.00 90.31 90 THR A C 1
ATOM 705 O O . THR A 1 90 ? 2.883 4.143 -11.073 1.00 90.31 90 THR A O 1
ATOM 708 N N . ASN A 1 91 ? 3.808 3.063 -9.337 1.00 87.12 91 ASN A N 1
ATOM 709 C CA . ASN A 1 91 ? 3.563 1.727 -9.875 1.00 87.12 91 ASN A CA 1
ATOM 710 C C . ASN A 1 91 ? 2.064 1.443 -10.059 1.00 87.12 91 ASN A C 1
ATOM 712 O O . ASN A 1 91 ? 1.653 0.989 -11.127 1.00 87.12 91 ASN A O 1
ATOM 716 N N . ARG A 1 92 ? 1.224 1.762 -9.065 1.00 87.44 92 ARG A N 1
ATOM 717 C CA . ARG A 1 92 ? -0.240 1.613 -9.170 1.00 87.44 92 ARG A CA 1
ATOM 718 C C . ARG A 1 92 ? -0.821 2.467 -10.288 1.00 87.44 92 ARG A C 1
ATOM 720 O O . ARG A 1 92 ? -1.666 1.996 -11.043 1.00 87.44 92 ARG A O 1
ATOM 727 N N . TYR A 1 93 ? -0.344 3.700 -10.429 1.00 89.19 93 TYR A N 1
ATOM 728 C CA . TYR A 1 93 ? -0.775 4.589 -11.503 1.00 89.19 93 TYR A CA 1
ATOM 729 C C . TYR A 1 93 ? -0.454 4.025 -12.896 1.00 89.19 93 TYR A C 1
ATOM 731 O O . TYR A 1 93 ? -1.271 4.141 -13.811 1.00 89.19 93 TYR A O 1
ATOM 739 N N . LYS A 1 94 ? 0.705 3.375 -13.068 1.00 86.12 94 LYS A N 1
ATOM 740 C CA . LYS A 1 94 ? 1.075 2.711 -14.330 1.00 86.12 94 LYS A CA 1
ATOM 741 C C . LYS A 1 94 ? 0.241 1.461 -14.601 1.00 86.12 94 LYS A C 1
ATOM 743 O O . LYS A 1 94 ? -0.224 1.287 -15.725 1.00 86.12 94 LYS A O 1
ATOM 748 N N . VAL A 1 95 ? -0.047 0.669 -13.567 1.00 84.19 95 VAL A N 1
ATOM 749 C CA . VAL A 1 95 ? -0.992 -0.456 -13.656 1.00 84.19 95 VAL A CA 1
ATOM 750 C C . VAL A 1 95 ? -2.374 0.011 -14.123 1.00 84.19 95 VAL A C 1
ATOM 752 O O . VAL A 1 95 ? -2.961 -0.613 -15.004 1.00 84.19 95 VAL A O 1
ATOM 755 N N . PHE A 1 96 ? -2.892 1.119 -13.582 1.00 84.88 96 PHE A N 1
ATOM 756 C CA . PHE A 1 96 ? -4.200 1.649 -13.987 1.00 84.88 96 PHE A CA 1
ATOM 757 C C . PHE A 1 96 ? -4.244 2.151 -15.436 1.00 84.88 96 PHE A C 1
ATOM 759 O O . PHE A 1 96 ? -5.308 2.135 -16.044 1.00 84.88 96 PHE A O 1
ATOM 766 N N . GLN A 1 97 ? -3.104 2.536 -16.012 1.00 83.62 97 GLN A N 1
ATOM 767 C CA . GLN A 1 97 ? -2.980 2.873 -17.437 1.00 83.62 97 GLN A CA 1
ATOM 768 C C . GLN A 1 97 ? -2.804 1.649 -18.348 1.00 83.62 97 GLN A C 1
ATOM 770 O O . GLN A 1 97 ? -2.553 1.820 -19.537 1.00 83.62 97 GLN A O 1
ATOM 775 N N . ALA A 1 98 ? -2.904 0.428 -17.810 1.00 72.50 98 ALA A N 1
ATOM 776 C CA . ALA A 1 98 ? -2.636 -0.816 -18.532 1.00 72.50 98 ALA A CA 1
ATOM 777 C C . ALA A 1 98 ? -1.215 -0.894 -19.135 1.00 72.50 98 ALA A C 1
ATOM 779 O O . ALA A 1 98 ? -1.001 -1.546 -20.153 1.00 72.50 98 ALA A O 1
ATOM 780 N N . ILE A 1 99 ? -0.237 -0.233 -18.501 1.00 68.94 99 ILE A N 1
ATOM 781 C CA . ILE A 1 99 ? 1.189 -0.336 -18.837 1.00 68.94 99 ILE A CA 1
ATOM 782 C C . ILE A 1 99 ? 1.810 -1.419 -17.948 1.00 68.94 99 ILE A C 1
ATOM 784 O O . ILE A 1 99 ? 1.618 -1.394 -16.727 1.00 68.94 99 ILE A O 1
ATOM 788 N N . GLY A 1 100 ? 2.551 -2.353 -18.556 1.00 62.03 100 GLY A N 1
ATOM 789 C CA . GLY A 1 100 ? 3.348 -3.415 -17.925 1.00 62.03 100 GLY A CA 1
ATOM 790 C C . GLY A 1 100 ? 4.137 -2.879 -16.748 1.00 62.03 100 GLY A C 1
ATOM 791 O O . GLY A 1 100 ? 4.909 -1.969 -16.967 1.00 62.03 100 GLY A O 1
ATOM 792 N N . VAL A 1 101 ? 4.018 -3.389 -15.520 1.00 59.75 101 VAL A N 1
ATOM 793 C CA . VAL A 1 101 ? 4.978 -3.031 -14.453 1.00 59.75 101 VAL A CA 1
ATOM 794 C C . VAL A 1 101 ? 5.850 -4.239 -14.165 1.00 59.75 101 VAL A C 1
ATOM 796 O O . VAL A 1 101 ? 5.435 -5.184 -13.494 1.00 59.75 101 VAL A O 1
ATOM 799 N N . VAL A 1 102 ? 7.075 -4.209 -14.684 1.00 55.94 102 VAL A N 1
ATOM 800 C CA . VAL A 1 102 ? 8.052 -5.281 -14.506 1.00 55.94 102 VAL A CA 1
ATOM 801 C C . VAL A 1 102 ? 8.928 -4.944 -13.308 1.00 55.94 102 VAL A C 1
ATOM 803 O O . VAL A 1 102 ? 9.917 -4.228 -13.390 1.00 55.94 102 VAL A O 1
ATOM 806 N N . ARG A 1 103 ? 8.485 -5.474 -12.167 1.00 49.47 103 ARG A N 1
ATOM 807 C CA . ARG A 1 103 ? 9.274 -5.899 -11.004 1.00 49.47 103 ARG A CA 1
ATOM 808 C C . ARG A 1 103 ? 10.455 -4.993 -10.596 1.00 49.47 103 ARG A C 1
ATOM 810 O O . ARG A 1 103 ? 11.604 -5.256 -10.921 1.00 49.47 103 ARG A O 1
ATOM 817 N N . GLY A 1 104 ? 10.158 -4.061 -9.696 1.00 41.25 104 GLY A N 1
ATOM 818 C CA . GLY A 1 104 ? 11.064 -3.572 -8.655 1.00 41.25 104 GLY A CA 1
ATOM 819 C C . GLY A 1 104 ? 10.292 -3.580 -7.336 1.00 41.25 104 GLY A C 1
ATOM 820 O O . GLY A 1 104 ? 9.599 -2.625 -7.022 1.00 41.25 104 GLY A O 1
ATOM 821 N N . PHE A 1 105 ? 10.289 -4.719 -6.639 1.00 45.09 105 PHE A N 1
ATOM 822 C CA . PHE A 1 105 ? 9.730 -4.876 -5.288 1.00 45.09 105 PHE A CA 1
ATOM 823 C C . PHE A 1 105 ? 8.272 -4.396 -5.068 1.00 45.09 105 PHE A C 1
ATOM 825 O O . PHE A 1 105 ? 7.992 -3.497 -4.284 1.00 45.09 105 PHE A O 1
ATOM 832 N N . LEU A 1 106 ? 7.306 -5.070 -5.695 1.00 41.66 106 LEU A N 1
ATOM 833 C CA . LEU A 1 106 ? 5.872 -4.911 -5.401 1.00 41.66 106 LEU A CA 1
ATOM 834 C C . LEU A 1 106 ? 5.399 -5.932 -4.357 1.00 41.66 106 L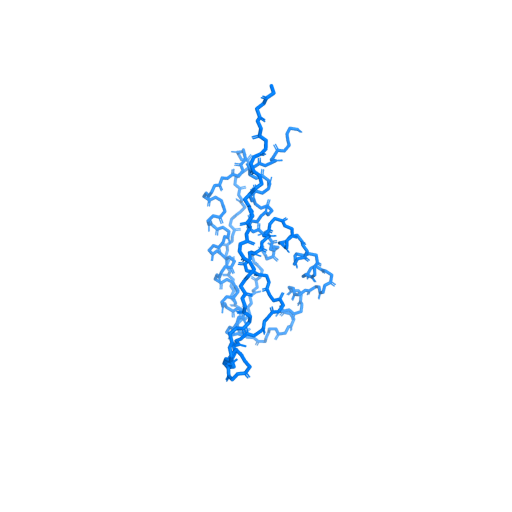EU A C 1
ATOM 836 O O . LEU A 1 106 ? 4.417 -6.643 -4.559 1.00 41.66 106 LEU A O 1
ATOM 840 N N . ARG A 1 107 ? 6.104 -6.024 -3.223 1.00 43.25 107 ARG A N 1
ATOM 841 C CA . ARG A 1 107 ? 5.403 -6.430 -2.002 1.00 43.25 107 ARG A CA 1
ATOM 842 C C . ARG A 1 107 ? 4.777 -5.162 -1.437 1.00 43.25 107 ARG A C 1
ATOM 844 O O . ARG A 1 107 ? 5.532 -4.233 -1.149 1.00 43.25 107 ARG A O 1
ATOM 851 N N . PRO A 1 108 ? 3.443 -5.087 -1.312 1.00 43.12 108 PRO A N 1
ATOM 852 C CA . PRO A 1 108 ? 2.816 -3.975 -0.630 1.00 43.12 108 PRO A CA 1
ATOM 853 C C . PRO A 1 108 ? 3.192 -4.085 0.848 1.00 43.12 108 PRO A C 1
ATOM 855 O O . PRO A 1 108 ? 2.459 -4.686 1.620 1.00 43.12 108 PRO A O 1
ATOM 858 N N . TYR A 1 109 ? 4.336 -3.524 1.246 1.00 48.56 109 TYR A N 1
ATOM 859 C CA . TYR A 1 109 ? 4.488 -3.115 2.633 1.00 48.56 109 TYR A CA 1
ATOM 860 C C . TYR A 1 109 ? 3.421 -2.056 2.844 1.00 48.56 109 TYR A C 1
ATOM 862 O O . TYR A 1 109 ? 3.481 -0.977 2.245 1.00 48.56 109 TYR A O 1
ATOM 870 N N . SER A 1 110 ? 2.389 -2.388 3.613 1.00 45.78 110 SER A N 1
ATOM 871 C CA . SER A 1 110 ? 1.376 -1.394 3.929 1.00 45.78 110 SER A CA 1
ATOM 872 C C . SER A 1 110 ? 2.019 -0.230 4.671 1.00 45.78 110 SER A C 1
ATOM 874 O O . SER A 1 110 ? 3.033 -0.367 5.365 1.00 45.78 110 SER A O 1
ATOM 876 N N . ARG A 1 111 ? 1.391 0.937 4.543 1.00 45.91 111 ARG A N 1
ATOM 877 C CA . ARG A 1 111 ? 1.699 2.115 5.350 1.00 45.91 111 ARG A CA 1
ATOM 878 C C . ARG A 1 111 ? 1.778 1.741 6.838 1.00 45.91 111 ARG A C 1
ATOM 880 O O . ARG A 1 111 ? 2.714 2.181 7.497 1.00 45.91 111 ARG A O 1
ATOM 887 N N . ASN A 1 112 ? 0.901 0.859 7.329 1.00 40.16 112 ASN A N 1
ATOM 888 C CA . ASN A 1 112 ? 0.979 0.337 8.690 1.00 40.16 112 ASN A CA 1
ATOM 889 C C . ASN A 1 112 ? 2.013 -0.763 8.929 1.00 40.16 112 ASN A C 1
ATOM 891 O O . ASN A 1 112 ? 2.434 -0.880 10.059 1.00 40.16 112 ASN A O 1
ATOM 895 N N . GLU A 1 113 ? 2.487 -1.547 7.967 1.00 48.44 113 GLU A N 1
ATOM 896 C CA . GLU A 1 113 ? 3.553 -2.536 8.214 1.00 48.44 113 GLU A CA 1
ATOM 897 C C . GLU A 1 113 ? 4.915 -1.844 8.370 1.00 48.44 113 GLU A C 1
ATOM 899 O O . GLU A 1 113 ? 5.712 -2.195 9.243 1.00 48.44 113 GLU A O 1
ATOM 904 N N . LEU A 1 114 ? 5.122 -0.769 7.599 1.00 52.47 114 LEU A N 1
ATOM 905 C CA . LEU A 1 114 ? 6.173 0.217 7.831 1.00 52.47 114 LEU A CA 1
ATOM 906 C C . LEU A 1 114 ? 5.967 0.900 9.186 1.00 52.47 114 LEU A C 1
ATOM 908 O O . LEU A 1 114 ? 6.842 0.789 10.030 1.00 52.47 114 LEU A O 1
ATOM 912 N N . ILE A 1 115 ? 4.816 1.532 9.452 1.00 48.75 115 ILE A N 1
ATOM 913 C CA . ILE A 1 115 ? 4.567 2.238 10.727 1.00 48.75 115 ILE A CA 1
ATOM 914 C C . ILE A 1 115 ? 4.595 1.297 11.942 1.00 48.75 115 ILE A C 1
ATOM 916 O O . ILE A 1 115 ? 5.037 1.703 13.002 1.00 48.75 115 ILE A O 1
ATOM 920 N N . HIS A 1 116 ? 4.201 0.035 11.820 1.00 45.03 116 HIS A N 1
ATOM 921 C CA . HIS A 1 116 ? 4.205 -0.941 12.908 1.00 45.03 116 HIS A CA 1
ATOM 922 C C . HIS A 1 116 ? 5.617 -1.484 13.164 1.00 45.03 116 HIS A C 1
ATOM 924 O O . HIS A 1 116 ? 5.987 -1.648 14.322 1.00 45.03 116 HIS A O 1
ATOM 930 N N . LYS A 1 117 ? 6.460 -1.670 12.133 1.00 51.62 117 LYS A N 1
ATOM 931 C CA . LYS A 1 117 ? 7.911 -1.875 12.330 1.00 51.62 117 LYS A CA 1
ATOM 932 C C . LYS A 1 117 ? 8.614 -0.626 12.881 1.00 51.62 117 LYS A C 1
ATOM 934 O O . LYS A 1 117 ? 9.532 -0.768 13.673 1.00 51.62 117 LYS A O 1
ATOM 939 N N . LEU A 1 118 ? 8.171 0.570 12.487 1.00 50.50 118 LEU A N 1
ATOM 940 C CA . LEU A 1 118 ? 8.697 1.871 12.924 1.00 50.50 118 LEU A CA 1
ATOM 941 C C . LEU A 1 118 ? 8.310 2.246 14.363 1.00 50.50 118 LEU A C 1
ATOM 943 O O . LEU A 1 118 ? 9.103 2.847 15.073 1.00 50.50 118 LEU A O 1
ATOM 947 N N . ALA A 1 119 ? 7.076 1.948 14.774 1.00 44.56 119 ALA A N 1
ATOM 948 C CA . ALA A 1 119 ? 6.488 2.372 16.046 1.00 44.56 119 ALA A CA 1
ATOM 949 C C . ALA A 1 119 ? 6.472 1.257 17.100 1.00 44.56 119 ALA A C 1
ATOM 951 O O . ALA A 1 119 ? 6.465 1.546 18.293 1.00 44.56 119 ALA A O 1
ATOM 952 N N . TYR A 1 120 ? 6.475 -0.010 16.674 1.00 47.91 120 TYR A N 1
ATOM 953 C CA . TYR A 1 120 ? 6.432 -1.188 17.546 1.00 47.91 120 TYR A CA 1
ATOM 954 C C . TYR A 1 120 ? 7.548 -2.188 17.224 1.00 47.91 120 TYR A C 1
ATOM 956 O O . TYR A 1 120 ? 7.398 -3.382 17.496 1.00 47.91 120 TYR A O 1
ATOM 964 N N . GLY A 1 121 ? 8.663 -1.706 16.659 1.00 41.00 121 GLY A N 1
ATOM 965 C CA . GLY A 1 121 ? 9.909 -2.454 16.518 1.00 41.00 121 GLY A CA 1
ATOM 966 C C . GLY A 1 121 ? 10.293 -3.075 17.858 1.00 41.00 121 GLY A C 1
ATOM 967 O O . GLY A 1 121 ? 10.768 -2.407 18.775 1.00 41.00 121 GLY A O 1
ATOM 968 N N . LYS A 1 122 ? 9.982 -4.361 18.000 1.00 37.94 122 LYS A N 1
ATOM 969 C CA . LYS A 1 122 ? 10.348 -5.167 19.153 1.00 37.94 122 LYS A CA 1
ATOM 970 C C . LYS A 1 122 ? 11.874 -5.230 19.245 1.00 37.94 122 LYS A C 1
ATOM 972 O O . LYS A 1 122 ? 12.529 -5.605 18.276 1.00 37.94 122 LYS A O 1
ATOM 977 N N . ARG A 1 123 ? 12.378 -4.896 20.437 1.00 35.09 123 ARG A N 1
ATOM 978 C CA . ARG A 1 123 ? 13.484 -5.626 21.070 1.00 35.09 123 ARG A CA 1
ATOM 979 C C . ARG A 1 123 ? 13.200 -7.125 21.066 1.00 35.09 123 ARG A C 1
ATOM 981 O O . ARG A 1 123 ? 12.013 -7.480 21.267 1.00 35.09 123 ARG A O 1
#

Secondary structure (DSSP, 8-state):
---------------TTTTT-------S-SS--HHHHHHHHHHHHHHTTHHHHHHHT--S-EE----PPPP-SSS--HHHHHHHHHHHHHHHHHHHTT-EE--S------HHHHHHHHHS---

Radius of gyration: 23.25 Å; chains: 1; bounding box: 64×30×70 Å

Sequence (123 aa):
MAGKKASDGVKQEDGKYKHIADLPKSTFAMRANSSLMEPEIQKIWEENQVFKKVVEKNNGANFILHDDPPYANGDLHTGHALNKILKDTTNRYKVFQAIGVVRGFLRPYSRNELIHKLAYGKR

Foldseek 3Di:
DDDDDDPPDDPDDDDPCPVVDPDDDDPDDPDPPCVPVVVVVLVVCVVVVVVVVLLVQQPAAEDEDADDDDDPPDADDVVNLVVVVVVQVVQVVCSVVSHHYPDDDPPCCDSVVSVCCVVVVDD

InterPro domains:
  IPR002300 Aminoacyl-tRNA synthetase, class Ia [PF00133] (41-98)
  IPR014729 Rossmann-like alpha/beta/alpha sandwich fold [G3DSA:3.40.50.620] (27-103)
  IPR050081 Isoleucine--tRNA ligase [PTHR42765] (7-100)

pLDDT: mean 73.43, std 18.95, range [35.09, 94.12]

Organism: Vigna radiata var. radiata (NCBI:txid3916)